Protein AF-A0A8T3ZIA8-F1 (afdb_monomer_lite)

Structure (mmCIF, N/CA/C/O backbone):
data_AF-A0A8T3ZIA8-F1
#
_entry.id   AF-A0A8T3ZIA8-F1
#
loop_
_atom_site.group_PDB
_atom_site.id
_atom_site.type_symbol
_atom_site.label_atom_id
_atom_site.label_alt_id
_atom_site.label_comp_id
_atom_site.label_asym_id
_atom_site.label_entity_id
_atom_site.label_seq_id
_atom_site.pdbx_PDB_ins_code
_atom_site.Cartn_x
_atom_site.Cartn_y
_atom_site.Cartn_z
_atom_site.occupancy
_atom_site.B_iso_or_equiv
_atom_site.auth_seq_id
_atom_site.auth_comp_id
_atom_site.auth_asym_id
_atom_site.auth_atom_id
_atom_site.pdbx_PDB_model_num
ATOM 1 N N . MET A 1 1 ? -25.903 3.553 12.406 1.00 41.69 1 MET A N 1
ATOM 2 C CA . MET A 1 1 ? -26.642 2.626 11.524 1.00 41.69 1 MET A CA 1
ATOM 3 C C . MET A 1 1 ? -28.104 3.025 11.544 1.00 41.69 1 MET A C 1
ATOM 5 O O . MET A 1 1 ? -28.710 2.942 12.606 1.00 41.69 1 MET A O 1
ATOM 9 N N . HIS A 1 2 ? -28.648 3.497 10.421 1.00 44.94 2 HIS A N 1
ATOM 10 C CA . HIS A 1 2 ? -30.097 3.624 10.275 1.00 44.94 2 HIS A CA 1
ATOM 11 C C . HIS A 1 2 ? -30.692 2.218 10.381 1.00 44.94 2 HIS A C 1
ATOM 13 O O . HIS A 1 2 ? -30.404 1.356 9.553 1.00 44.94 2 HIS A O 1
ATOM 19 N N . GLN A 1 3 ? -31.431 1.958 11.457 1.00 51.09 3 GLN A N 1
ATOM 20 C CA . GLN A 1 3 ? -32.230 0.746 11.567 1.00 51.09 3 GLN A CA 1
ATOM 21 C C . GLN A 1 3 ? -33.313 0.823 10.493 1.00 51.09 3 GLN A C 1
ATOM 23 O O . GLN A 1 3 ? -34.079 1.783 10.455 1.00 51.09 3 GLN A O 1
ATOM 28 N N . LEU A 1 4 ? -33.332 -0.166 9.599 1.00 58.22 4 LEU A N 1
ATOM 29 C CA . LEU A 1 4 ? -34.463 -0.387 8.706 1.00 58.22 4 LEU A CA 1
ATOM 30 C C . LEU A 1 4 ? -35.722 -0.564 9.563 1.00 58.22 4 LEU A C 1
ATOM 32 O O . LEU A 1 4 ? -35.688 -1.288 10.562 1.00 58.22 4 LEU A O 1
ATOM 36 N N . ASP A 1 5 ? -36.797 0.120 9.171 1.00 61.00 5 ASP A N 1
ATOM 37 C CA . ASP A 1 5 ? -38.086 0.078 9.855 1.00 61.00 5 ASP A CA 1
ATOM 38 C C . ASP A 1 5 ? -38.572 -1.371 10.020 1.00 61.00 5 ASP A C 1
ATOM 40 O O . ASP A 1 5 ? -38.423 -2.222 9.137 1.00 61.00 5 ASP A O 1
ATOM 44 N N . THR A 1 6 ? -39.155 -1.644 11.181 1.00 57.31 6 THR A N 1
ATOM 45 C CA . THR A 1 6 ? -39.570 -2.956 11.695 1.00 57.31 6 THR A CA 1
ATOM 46 C C . THR A 1 6 ? -40.438 -3.754 10.715 1.00 57.31 6 THR A C 1
ATOM 48 O O . THR A 1 6 ? -40.419 -4.983 10.744 1.00 57.31 6 THR A O 1
ATOM 51 N N . LYS A 1 7 ? -41.146 -3.076 9.801 1.00 58.09 7 LYS A N 1
ATOM 52 C CA . LYS A 1 7 ? -42.007 -3.681 8.771 1.00 58.09 7 LYS A CA 1
ATOM 53 C C . LYS A 1 7 ? -41.249 -4.310 7.590 1.00 58.09 7 LYS A C 1
ATOM 55 O O . LYS A 1 7 ? -41.807 -5.168 6.918 1.00 58.09 7 LYS A O 1
ATOM 60 N N . ASN A 1 8 ? -39.976 -3.964 7.375 1.00 51.19 8 ASN A N 1
ATOM 61 C CA . ASN A 1 8 ? -39.154 -4.477 6.265 1.00 51.19 8 ASN A CA 1
ATOM 62 C C . ASN A 1 8 ? -38.196 -5.616 6.660 1.00 51.19 8 ASN A C 1
ATOM 64 O O . ASN A 1 8 ? -37.451 -6.119 5.822 1.00 51.19 8 ASN A O 1
ATOM 68 N N . ARG A 1 9 ? -38.211 -6.066 7.922 1.00 50.78 9 ARG A N 1
ATOM 69 C CA . ARG A 1 9 ? -37.342 -7.161 8.394 1.00 50.78 9 ARG A CA 1
ATOM 70 C C . ARG A 1 9 ? -37.742 -8.551 7.891 1.00 50.78 9 ARG A C 1
ATOM 72 O O . ARG A 1 9 ? -36.911 -9.448 7.916 1.00 50.78 9 ARG A O 1
ATOM 79 N N . SER A 1 10 ? -38.988 -8.746 7.456 1.00 54.69 10 SER A N 1
ATOM 80 C CA . SER A 1 10 ? -39.513 -10.088 7.155 1.00 54.69 10 SER A CA 1
ATOM 81 C C . SER A 1 10 ? -39.178 -10.609 5.751 1.00 54.69 10 SER A C 1
ATOM 83 O O . SER A 1 10 ? -39.305 -1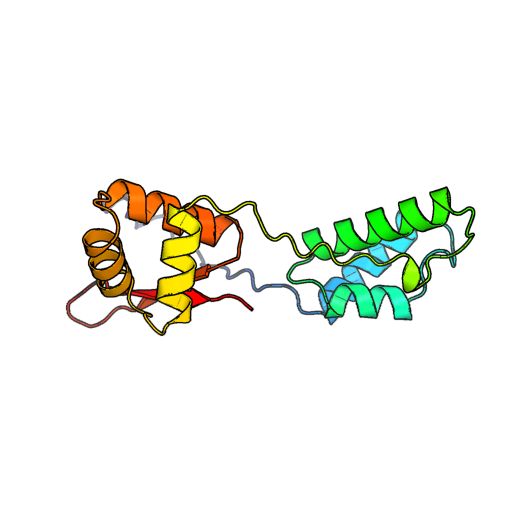1.808 5.525 1.00 54.69 10 SER A O 1
ATOM 85 N N . LEU A 1 11 ? -38.764 -9.747 4.815 1.00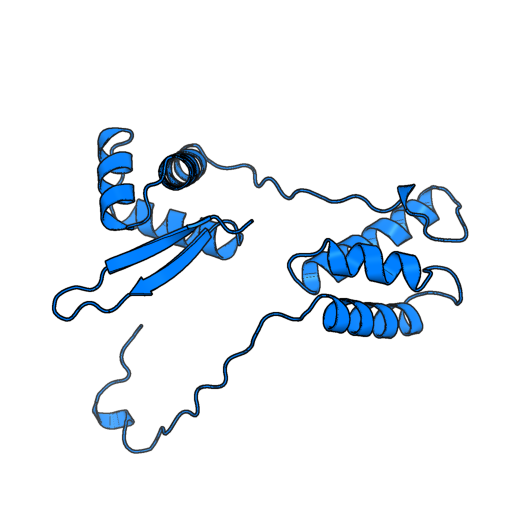 55.66 11 LEU A N 1
ATOM 86 C CA . LEU A 1 11 ? -38.409 -10.134 3.435 1.00 55.66 11 LEU A CA 1
ATOM 87 C C . LEU A 1 11 ? -36.929 -9.902 3.106 1.00 55.66 11 LEU A C 1
ATOM 89 O O . LEU A 1 11 ? -36.434 -10.395 2.098 1.00 55.66 11 LEU A O 1
ATOM 93 N N . PHE A 1 12 ? -36.212 -9.170 3.959 1.00 56.53 12 PHE A N 1
ATOM 94 C CA . PHE A 1 12 ? -34.791 -8.899 3.800 1.00 56.53 12 PHE A CA 1
ATOM 95 C C . PHE A 1 12 ? -34.022 -9.750 4.817 1.00 56.53 12 PHE A C 1
ATOM 97 O O . PHE A 1 12 ? -33.897 -9.373 5.981 1.00 56.53 12 PHE A O 1
ATOM 104 N N . GLN A 1 13 ? -33.508 -10.901 4.377 1.00 63.97 13 GLN A N 1
ATOM 105 C CA . GLN A 1 13 ? -32.456 -11.652 5.073 1.00 63.97 13 GLN A CA 1
ATOM 106 C C . GLN A 1 13 ? -31.112 -11.305 4.414 1.00 63.97 13 GLN A C 1
ATOM 108 O O . GLN A 1 13 ? -30.635 -12.064 3.572 1.00 63.97 13 GLN A O 1
ATOM 113 N N . PRO A 1 14 ? -30.517 -10.129 4.696 1.00 69.44 14 PRO A N 1
ATOM 114 C CA . PRO A 1 14 ? -29.238 -9.774 4.112 1.00 69.44 14 PRO A CA 1
ATOM 115 C C . PRO A 1 14 ? -28.161 -10.680 4.703 1.00 69.44 14 PRO A C 1
ATOM 117 O O . PRO A 1 14 ? -27.842 -10.594 5.891 1.00 69.44 14 PRO A O 1
ATOM 120 N N . GLU A 1 15 ? -27.584 -11.529 3.865 1.00 76.62 15 GLU A N 1
ATOM 121 C CA . GLU A 1 15 ? -26.348 -12.210 4.207 1.00 76.62 15 GLU A CA 1
ATOM 122 C C . GLU A 1 15 ? -25.232 -11.160 4.277 1.00 76.62 15 GLU A C 1
ATOM 124 O O . GLU A 1 15 ? -24.928 -10.463 3.304 1.00 76.62 15 GLU A O 1
ATOM 129 N N . GLN A 1 16 ? -24.663 -10.971 5.467 1.00 72.56 16 GLN A N 1
ATOM 130 C CA . GLN A 1 16 ? -23.577 -10.018 5.663 1.00 72.56 16 GLN A CA 1
ATOM 131 C C . GLN A 1 16 ? -22.268 -10.622 5.159 1.00 72.56 16 GLN A C 1
ATOM 133 O O . GLN A 1 16 ? -21.608 -11.381 5.865 1.00 72.56 16 GLN A O 1
ATOM 138 N N . ILE A 1 17 ? -21.865 -10.241 3.949 1.00 84.56 17 ILE A N 1
ATOM 139 C CA . ILE A 1 17 ? -20.568 -10.623 3.387 1.00 84.56 17 ILE A CA 1
ATOM 140 C C . ILE A 1 17 ? -19.513 -9.614 3.848 1.00 84.56 17 ILE A C 1
ATOM 142 O O . ILE A 1 17 ? -19.596 -8.420 3.552 1.00 84.56 17 ILE A O 1
ATOM 146 N N . GLN A 1 18 ? -18.504 -10.090 4.579 1.00 79.50 18 GLN A N 1
ATOM 147 C CA . GLN A 1 18 ? -17.364 -9.267 4.977 1.00 79.50 18 GLN A CA 1
ATOM 148 C C . GLN A 1 18 ? -16.300 -9.239 3.878 1.00 79.50 18 GLN A C 1
ATOM 150 O O . GLN A 1 18 ? -15.700 -10.263 3.552 1.00 79.50 18 GLN A O 1
ATOM 155 N N . PHE A 1 19 ? -16.002 -8.046 3.371 1.00 84.31 19 PHE A N 1
ATOM 156 C CA . PHE A 1 19 ? -14.863 -7.819 2.487 1.00 84.31 19 PHE A CA 1
ATOM 157 C C . PHE A 1 19 ? -13.622 -7.550 3.333 1.00 84.31 19 PHE A C 1
ATOM 159 O O . PHE A 1 19 ? -13.438 -6.454 3.862 1.00 84.31 19 PHE A O 1
ATOM 166 N N . LYS A 1 20 ? -12.787 -8.575 3.494 1.00 82.88 20 LYS A N 1
ATOM 167 C CA . LYS A 1 20 ? -11.486 -8.425 4.148 1.00 82.88 20 LYS A CA 1
ATOM 168 C C . LYS A 1 20 ? -10.541 -7.642 3.238 1.00 82.88 20 LYS A C 1
ATOM 170 O O . LYS A 1 20 ? -10.647 -7.721 2.015 1.00 82.88 20 LYS A O 1
ATOM 175 N N . ASN A 1 21 ? -9.602 -6.917 3.842 1.00 83.75 21 ASN A N 1
ATOM 176 C CA . ASN 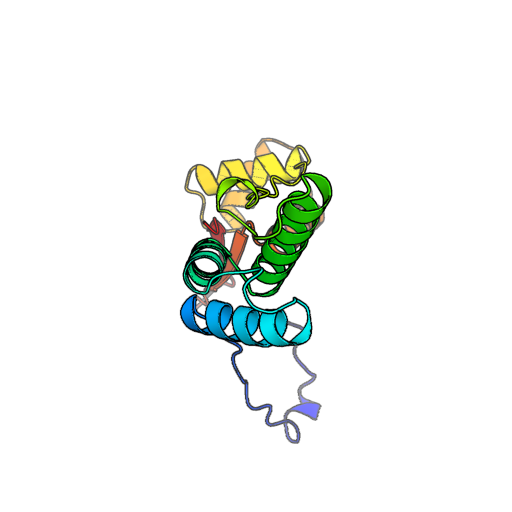A 1 21 ? -8.512 -6.306 3.088 1.00 83.75 21 ASN A CA 1
ATOM 177 C C . ASN A 1 21 ? -7.705 -7.395 2.376 1.00 83.75 21 ASN A C 1
ATOM 179 O O . ASN A 1 21 ? -7.568 -8.512 2.883 1.00 83.75 21 ASN A O 1
ATOM 183 N N . TYR A 1 22 ? -7.158 -7.045 1.217 1.00 90.44 22 TYR A N 1
ATOM 184 C CA . TYR A 1 22 ? -6.262 -7.929 0.491 1.00 90.44 22 TYR A CA 1
ATOM 185 C C . TYR A 1 22 ? -4.980 -8.165 1.292 1.00 90.44 22 TYR A C 1
ATOM 187 O O . TYR A 1 22 ? -4.426 -7.231 1.871 1.00 90.44 22 TYR A O 1
ATOM 195 N N . SER A 1 23 ? -4.495 -9.405 1.306 1.00 92.00 23 SER A N 1
ATOM 196 C CA . SER A 1 23 ? -3.148 -9.695 1.803 1.00 92.00 23 SER A CA 1
ATOM 197 C C . SER A 1 23 ? -2.091 -9.156 0.835 1.00 92.00 23 SER A C 1
ATOM 199 O O . SER A 1 23 ? -2.367 -8.971 -0.351 1.00 92.00 23 SER A O 1
ATOM 201 N N . ALA A 1 24 ? -0.856 -8.966 1.307 1.00 91.88 24 ALA A N 1
ATOM 202 C CA . ALA A 1 24 ? 0.255 -8.545 0.449 1.00 91.88 24 ALA A CA 1
ATOM 203 C C . ALA A 1 24 ? 0.443 -9.472 -0.771 1.00 91.88 24 ALA A C 1
ATOM 205 O O . ALA A 1 24 ? 0.692 -8.995 -1.877 1.00 91.88 24 ALA A O 1
ATOM 206 N N . ASP A 1 25 ? 0.238 -10.784 -0.615 1.00 95.12 25 ASP A N 1
ATOM 207 C CA . ASP A 1 25 ? 0.301 -11.735 -1.733 1.00 95.12 25 ASP A CA 1
ATOM 208 C C . ASP A 1 25 ? -0.816 -11.506 -2.756 1.00 95.12 25 ASP A C 1
ATOM 210 O O . ASP A 1 25 ? -0.565 -11.510 -3.961 1.00 95.12 25 ASP A O 1
ATOM 214 N N . GLN A 1 26 ? -2.044 -11.248 -2.295 1.00 96.12 26 GLN A N 1
ATOM 215 C CA . GLN A 1 26 ? -3.163 -10.932 -3.184 1.00 96.12 26 GLN A CA 1
ATOM 216 C C . GLN A 1 26 ? -2.942 -9.599 -3.905 1.00 96.12 26 GLN A C 1
ATOM 218 O O . GLN A 1 26 ? -3.185 -9.505 -5.108 1.00 96.12 26 GLN A O 1
ATOM 223 N N . ILE A 1 27 ? -2.429 -8.582 -3.202 1.00 96.12 27 ILE A N 1
ATOM 224 C CA . ILE A 1 27 ? -2.036 -7.305 -3.811 1.00 96.12 27 ILE A CA 1
ATOM 225 C C . ILE A 1 27 ? -0.974 -7.561 -4.889 1.00 96.12 27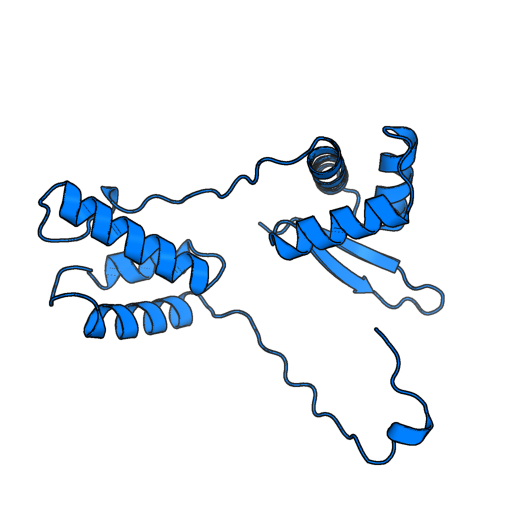 ILE A C 1
ATOM 227 O O . ILE A 1 27 ? -1.124 -7.089 -6.014 1.00 96.12 27 ILE A O 1
ATOM 231 N N . SER A 1 28 ? 0.055 -8.361 -4.593 1.00 97.06 28 SER A N 1
ATOM 232 C CA . SER A 1 28 ? 1.119 -8.709 -5.542 1.00 97.06 28 SER A CA 1
ATOM 233 C C . SER A 1 28 ? 0.576 -9.400 -6.797 1.00 97.06 28 SER A C 1
ATOM 235 O O . SER A 1 28 ? 0.968 -9.043 -7.908 1.00 97.06 28 SER A O 1
ATOM 237 N N . GLN A 1 29 ? -0.361 -10.340 -6.645 1.00 97.06 29 GLN A N 1
ATOM 238 C CA . GLN A 1 29 ? -1.012 -11.022 -7.768 1.00 97.06 29 GLN A CA 1
ATOM 239 C C . GLN A 1 29 ? -1.835 -10.060 -8.629 1.00 97.06 29 GLN A C 1
ATOM 241 O O . GLN A 1 29 ? -1.735 -10.090 -9.856 1.00 97.06 29 GLN A O 1
ATOM 246 N N . ILE A 1 30 ? -2.615 -9.176 -7.999 1.00 96.62 30 ILE A N 1
ATOM 247 C CA . ILE A 1 30 ? -3.404 -8.162 -8.708 1.00 96.62 30 ILE A CA 1
ATOM 248 C C . ILE A 1 30 ? -2.479 -7.223 -9.484 1.00 96.62 30 ILE A C 1
ATOM 250 O O . ILE A 1 30 ? -2.718 -6.965 -10.663 1.00 96.62 30 ILE A O 1
ATOM 254 N N . LEU A 1 31 ? -1.407 -6.739 -8.853 1.00 96.56 31 LEU A N 1
ATOM 255 C CA . LEU A 1 31 ? -0.426 -5.879 -9.508 1.00 96.56 31 LEU A CA 1
ATOM 256 C C . LEU A 1 31 ? 0.253 -6.577 -10.686 1.00 96.56 31 LEU A C 1
ATOM 258 O O . LEU A 1 31 ? 0.358 -5.971 -11.745 1.00 96.56 31 LEU A O 1
ATOM 262 N N . ALA A 1 32 ? 0.668 -7.837 -10.537 1.00 96.00 32 ALA A N 1
ATOM 263 C CA . ALA A 1 32 ? 1.284 -8.607 -11.617 1.00 96.00 32 ALA A CA 1
ATOM 264 C C . ALA A 1 32 ? 0.336 -8.781 -12.810 1.00 96.00 32 ALA A C 1
ATOM 266 O O . ALA A 1 32 ? 0.725 -8.522 -13.948 1.00 96.00 32 ALA A O 1
ATOM 267 N N . ALA A 1 33 ? -0.930 -9.122 -12.552 1.00 96.44 33 ALA A N 1
ATOM 268 C CA . ALA A 1 33 ? -1.941 -9.222 -13.600 1.00 96.44 33 ALA A CA 1
ATOM 269 C C . ALA A 1 33 ? -2.128 -7.883 -14.332 1.00 96.44 33 ALA A C 1
ATOM 271 O O . ALA A 1 33 ? -2.166 -7.847 -15.560 1.00 96.44 33 ALA A O 1
ATOM 272 N N . ARG A 1 34 ? -2.185 -6.758 -13.607 1.00 95.38 34 ARG A N 1
ATOM 273 C CA . ARG A 1 34 ? -2.319 -5.429 -14.229 1.00 95.38 34 ARG A CA 1
ATOM 274 C C . ARG A 1 34 ? -1.058 -4.983 -14.964 1.00 95.38 34 ARG A C 1
ATOM 276 O O . ARG A 1 34 ? -1.181 -4.417 -16.044 1.00 95.38 34 ARG A O 1
ATOM 283 N N . ALA A 1 35 ? 0.122 -5.271 -14.425 1.00 95.00 35 ALA A N 1
ATOM 284 C CA . ALA A 1 35 ? 1.399 -4.991 -15.070 1.00 95.00 35 ALA A CA 1
ATOM 285 C C . ALA A 1 35 ? 1.519 -5.736 -16.404 1.00 95.00 35 ALA A C 1
ATOM 287 O O . ALA A 1 35 ? 1.906 -5.123 -17.387 1.00 95.00 35 ALA A O 1
ATOM 288 N N . SER A 1 36 ? 1.100 -7.004 -16.469 1.00 94.38 36 SER A N 1
ATOM 289 C CA . SER A 1 36 ? 1.153 -7.794 -17.711 1.00 94.38 36 SER A CA 1
ATOM 290 C C . SER A 1 36 ? 0.280 -7.247 -18.848 1.00 94.38 36 SER A C 1
ATOM 292 O O . SER A 1 36 ? 0.558 -7.500 -20.012 1.00 94.38 36 SER A O 1
ATOM 294 N N . VAL A 1 37 ? -0.776 -6.494 -18.520 1.00 94.62 37 VAL A N 1
ATOM 295 C CA . VAL A 1 37 ? -1.678 -5.884 -19.513 1.00 94.62 37 VAL A CA 1
ATOM 296 C C . VAL A 1 37 ? -1.284 -4.436 -19.817 1.00 94.62 37 VAL A C 1
ATOM 298 O O . VAL A 1 37 ? -1.518 -3.952 -20.920 1.00 94.62 37 VAL A O 1
ATOM 301 N N . GLY A 1 38 ? -0.734 -3.724 -18.831 1.00 92.19 38 GLY A N 1
ATOM 302 C CA . GLY A 1 38 ? -0.469 -2.288 -18.915 1.00 92.19 38 GLY A CA 1
ATOM 303 C C . GLY A 1 38 ? 0.984 -1.899 -19.184 1.00 92.19 38 GLY A C 1
ATOM 304 O O . GLY A 1 38 ? 1.229 -0.735 -19.481 1.00 92.19 38 GLY A O 1
ATOM 305 N N . LEU A 1 39 ? 1.940 -2.821 -19.054 1.00 93.50 39 LEU A N 1
ATOM 306 C CA . LEU A 1 39 ? 3.372 -2.568 -19.222 1.00 93.50 39 LEU A CA 1
ATOM 307 C C . LEU A 1 39 ? 3.970 -3.539 -20.239 1.00 93.50 39 LEU A C 1
ATOM 309 O O . LEU A 1 39 ? 3.509 -4.669 -20.379 1.00 93.50 39 LEU A O 1
ATOM 313 N N . ALA A 1 40 ? 5.035 -3.106 -20.913 1.00 91.81 40 ALA A N 1
ATOM 314 C CA . ALA A 1 40 ? 5.825 -4.000 -21.748 1.00 91.81 40 ALA A CA 1
ATOM 315 C C . ALA A 1 40 ? 6.567 -5.049 -20.899 1.00 91.81 40 ALA A C 1
ATOM 317 O O . ALA A 1 40 ? 6.889 -4.825 -19.723 1.00 91.81 40 ALA A O 1
ATOM 318 N N . ASP A 1 41 ? 6.875 -6.188 -21.518 1.00 89.62 41 ASP A N 1
ATOM 319 C CA . ASP A 1 41 ? 7.553 -7.294 -20.851 1.00 89.62 41 ASP A CA 1
ATOM 320 C C . ASP A 1 41 ? 8.895 -6.865 -20.246 1.00 89.62 41 ASP A C 1
ATOM 322 O O . ASP A 1 41 ? 9.744 -6.239 -20.881 1.00 89.62 41 ASP A O 1
ATOM 326 N N . GLY A 1 42 ? 9.097 -7.225 -18.978 1.00 88.12 42 GLY A N 1
ATOM 327 C CA . GLY A 1 42 ? 10.339 -6.956 -18.259 1.00 88.12 42 GLY A CA 1
ATOM 328 C C . GLY A 1 42 ? 10.510 -5.525 -17.741 1.00 88.12 42 GLY A C 1
ATOM 329 O O . GLY A 1 42 ? 11.545 -5.258 -17.130 1.00 88.12 42 GLY A O 1
ATOM 330 N N . VAL A 1 43 ? 9.526 -4.632 -17.920 1.00 92.88 43 VAL A N 1
ATOM 331 C CA . VAL A 1 43 ? 9.549 -3.271 -17.348 1.00 92.88 43 VAL A CA 1
ATOM 332 C C . VAL A 1 43 ? 9.491 -3.314 -15.820 1.00 92.88 43 VAL A C 1
ATOM 334 O O . VAL A 1 43 ? 10.292 -2.661 -15.157 1.00 92.88 43 VAL A O 1
ATOM 337 N N . ALA A 1 44 ? 8.588 -4.108 -15.241 1.00 93.19 44 ALA A N 1
ATOM 338 C CA . ALA A 1 44 ? 8.479 -4.301 -13.796 1.00 93.19 44 ALA A CA 1
ATOM 339 C C . ALA A 1 44 ? 8.806 -5.754 -13.430 1.00 93.19 44 ALA A C 1
ATOM 341 O O . ALA A 1 44 ? 8.156 -6.688 -13.897 1.00 93.19 44 ALA A O 1
ATOM 342 N N . SER A 1 45 ? 9.816 -5.959 -12.582 1.00 94.62 45 SER A N 1
ATOM 343 C CA . SER A 1 45 ? 10.172 -7.301 -12.112 1.00 94.62 45 SER A CA 1
ATOM 344 C C . SER A 1 45 ? 9.197 -7.802 -11.041 1.00 94.62 45 SER A C 1
ATOM 346 O O . SER A 1 45 ? 8.667 -7.022 -10.247 1.00 94.62 45 SER A O 1
ATOM 348 N N . GLN A 1 46 ? 9.016 -9.123 -10.942 1.00 93.88 46 GLN A N 1
ATOM 349 C CA . GLN A 1 46 ? 8.171 -9.713 -9.896 1.00 93.88 46 GLN A CA 1
ATOM 350 C C . GLN A 1 46 ? 8.657 -9.356 -8.480 1.00 93.88 46 GLN A C 1
ATOM 352 O O . GLN A 1 46 ? 7.847 -9.196 -7.568 1.00 93.88 46 GLN A O 1
ATOM 357 N N . ALA A 1 47 ? 9.973 -9.212 -8.289 1.00 93.94 47 ALA A N 1
ATOM 358 C CA . ALA A 1 47 ? 10.551 -8.781 -7.020 1.00 93.94 47 ALA A CA 1
ATOM 359 C C . ALA A 1 47 ? 10.096 -7.361 -6.651 1.00 93.94 47 ALA A C 1
ATOM 361 O O . ALA A 1 47 ? 9.664 -7.127 -5.525 1.00 93.94 47 ALA A O 1
ATOM 362 N N . LEU A 1 48 ? 10.105 -6.440 -7.618 1.00 94.38 48 LEU A N 1
ATOM 363 C CA . LEU A 1 48 ? 9.637 -5.072 -7.418 1.00 94.38 48 LEU A CA 1
ATOM 364 C C . LEU A 1 48 ? 8.141 -5.020 -7.089 1.00 94.38 48 LEU A C 1
ATOM 366 O O . LEU A 1 48 ? 7.733 -4.317 -6.168 1.00 94.38 48 LEU A O 1
ATOM 370 N N . ILE A 1 49 ? 7.329 -5.820 -7.781 1.00 95.38 49 ILE A N 1
ATOM 371 C CA . ILE A 1 49 ? 5.888 -5.917 -7.515 1.00 95.38 49 ILE A CA 1
ATOM 372 C C . ILE A 1 49 ? 5.618 -6.410 -6.086 1.00 95.38 49 ILE A C 1
ATOM 374 O O . ILE A 1 49 ? 4.718 -5.901 -5.418 1.00 95.38 49 ILE A O 1
ATOM 378 N N . LYS A 1 50 ? 6.406 -7.371 -5.586 1.00 95.31 50 LYS A N 1
ATOM 379 C CA . LYS A 1 50 ? 6.315 -7.834 -4.192 1.00 95.31 50 LYS A CA 1
ATOM 380 C C . LYS A 1 50 ? 6.698 -6.747 -3.187 1.00 95.31 50 LYS A C 1
ATOM 382 O O . LYS A 1 50 ? 6.034 -6.635 -2.163 1.00 95.31 50 LYS A O 1
ATOM 387 N N . ILE A 1 51 ? 7.721 -5.941 -3.484 1.00 93.81 51 ILE A N 1
ATOM 388 C CA . ILE A 1 51 ? 8.119 -4.808 -2.632 1.00 93.81 51 ILE A CA 1
ATOM 389 C C . ILE A 1 51 ? 6.970 -3.802 -2.522 1.00 93.81 51 ILE A C 1
ATOM 391 O O . ILE A 1 51 ? 6.560 -3.474 -1.412 1.00 93.81 51 ILE A O 1
ATOM 395 N N . ILE A 1 52 ? 6.398 -3.380 -3.656 1.00 93.19 52 ILE A N 1
ATOM 396 C CA . ILE A 1 52 ? 5.262 -2.446 -3.667 1.00 93.19 52 ILE A CA 1
ATOM 397 C C . ILE A 1 52 ? 4.089 -3.029 -2.875 1.00 93.19 52 ILE A C 1
ATOM 399 O O . ILE A 1 52 ? 3.523 -2.348 -2.025 1.00 93.19 52 ILE A O 1
ATOM 403 N N . ALA A 1 53 ? 3.747 -4.296 -3.108 1.00 94.12 53 ALA A N 1
ATOM 404 C CA . ALA A 1 53 ? 2.633 -4.946 -2.430 1.00 94.12 53 ALA A CA 1
ATOM 405 C C . ALA A 1 53 ? 2.825 -5.055 -0.909 1.00 94.12 53 ALA A C 1
ATOM 407 O O . ALA A 1 53 ? 1.881 -4.817 -0.164 1.00 94.12 53 ALA A O 1
ATOM 408 N N . GLY A 1 54 ? 4.035 -5.384 -0.444 1.00 90.06 54 GLY A N 1
ATOM 409 C CA . GLY A 1 54 ? 4.341 -5.508 0.984 1.00 90.06 54 GLY A CA 1
ATOM 410 C C . GLY A 1 54 ? 4.388 -4.174 1.732 1.00 90.06 54 GLY A C 1
ATOM 411 O O . GLY A 1 54 ? 4.248 -4.157 2.949 1.00 90.06 54 GLY A O 1
ATOM 412 N N . GLN A 1 55 ? 4.575 -3.068 1.015 1.00 86.31 55 GLN A N 1
ATOM 413 C CA . GLN A 1 55 ? 4.638 -1.725 1.590 1.00 86.31 55 GLN A CA 1
ATOM 414 C C . GLN A 1 55 ? 3.338 -0.923 1.408 1.00 86.31 55 GLN A C 1
ATOM 416 O O . GLN A 1 55 ? 3.249 0.202 1.890 1.00 86.31 55 GLN A O 1
ATOM 421 N N . SER A 1 56 ? 2.337 -1.479 0.718 1.00 86.81 56 SER A N 1
ATOM 422 C CA . SER A 1 56 ? 1.063 -0.803 0.456 1.00 86.81 56 SER A CA 1
ATOM 423 C C . SER A 1 56 ? -0.014 -1.210 1.458 1.00 86.81 56 SER A C 1
ATOM 425 O O . SER A 1 56 ? -0.170 -2.390 1.768 1.00 86.81 56 SER A O 1
ATOM 427 N N . SER A 1 57 ? -0.813 -0.246 1.913 1.00 81.50 57 SER A N 1
ATOM 428 C CA . SER A 1 57 ? -1.929 -0.479 2.839 1.00 81.50 57 SER A CA 1
ATOM 429 C C . SER A 1 57 ? -3.173 -1.062 2.158 1.00 81.50 57 SER A C 1
ATOM 431 O O . SER A 1 57 ? -3.934 -1.811 2.776 1.00 81.50 57 SER A O 1
ATOM 433 N N . ASP A 1 58 ? -3.385 -0.736 0.880 1.00 85.56 58 ASP A N 1
ATOM 434 C CA . ASP A 1 58 ? -4.450 -1.278 0.044 1.00 85.56 58 ASP A CA 1
ATOM 435 C C . ASP A 1 58 ? -4.034 -1.375 -1.438 1.00 85.56 58 ASP A C 1
ATOM 437 O O . ASP A 1 58 ? -3.023 -0.821 -1.878 1.00 85.56 58 ASP A O 1
ATOM 441 N N . VAL A 1 59 ? -4.834 -2.096 -2.232 1.00 90.44 59 VAL A N 1
ATOM 442 C CA . VAL A 1 59 ? -4.581 -2.320 -3.670 1.00 90.44 59 VAL A CA 1
ATOM 443 C C . VAL A 1 59 ? -4.560 -1.016 -4.471 1.00 90.44 59 VAL A C 1
ATOM 445 O O . VAL A 1 59 ? -3.844 -0.923 -5.468 1.00 90.44 59 VAL A O 1
ATOM 448 N N . ARG A 1 60 ? -5.347 -0.009 -4.079 1.00 89.56 60 ARG A N 1
ATOM 449 C CA . ARG A 1 60 ? -5.413 1.268 -4.795 1.00 89.56 60 ARG A CA 1
ATOM 450 C C . ARG A 1 60 ? -4.109 2.036 -4.612 1.00 89.56 60 ARG A C 1
ATOM 452 O O . ARG A 1 60 ? -3.558 2.504 -5.604 1.00 89.56 60 ARG A O 1
ATOM 459 N N . GLN A 1 61 ? -3.602 2.111 -3.383 1.00 87.44 61 GLN A N 1
ATOM 460 C CA . GLN A 1 61 ? -2.291 2.686 -3.097 1.00 87.44 61 GLN A CA 1
ATOM 461 C C . GLN A 1 61 ? -1.192 1.934 -3.857 1.00 87.44 61 GLN A C 1
ATOM 463 O O . GLN A 1 61 ? -0.357 2.562 -4.504 1.00 87.44 61 GLN A O 1
ATOM 468 N N . ALA A 1 62 ? -1.240 0.602 -3.860 1.00 92.44 62 ALA A N 1
ATOM 469 C CA . ALA A 1 62 ? -0.258 -0.225 -4.552 1.00 92.44 62 ALA A CA 1
ATOM 470 C C . ALA A 1 62 ? -0.220 0.037 -6.071 1.00 92.44 62 ALA A C 1
ATOM 472 O O . ALA A 1 62 ? 0.853 0.151 -6.665 1.00 92.44 62 ALA A O 1
ATOM 473 N N . LEU A 1 63 ? -1.393 0.167 -6.704 1.00 93.44 63 LEU A N 1
ATOM 474 C CA . LEU A 1 63 ? -1.509 0.501 -8.126 1.00 93.44 63 LEU A CA 1
ATOM 475 C C . LEU A 1 63 ? -0.979 1.902 -8.429 1.00 93.44 63 LEU A C 1
ATOM 477 O O . LEU A 1 63 ? -0.299 2.087 -9.436 1.00 93.44 63 LEU A O 1
ATOM 481 N N . GLU A 1 64 ? -1.269 2.872 -7.563 1.00 92.12 64 GLU A N 1
ATOM 482 C CA . GLU A 1 64 ? -0.781 4.236 -7.747 1.00 92.12 64 GLU A CA 1
ATOM 483 C C . GLU A 1 64 ? 0.742 4.308 -7.600 1.00 92.12 64 GLU A C 1
ATOM 485 O O . GLU A 1 64 ? 1.403 4.906 -8.446 1.00 92.12 64 GLU A O 1
ATOM 490 N N . ILE A 1 65 ? 1.323 3.625 -6.607 1.00 92.38 65 ILE A N 1
ATOM 491 C CA . ILE A 1 65 ? 2.781 3.532 -6.450 1.00 92.38 65 ILE A CA 1
ATOM 492 C C . ILE A 1 65 ? 3.415 2.903 -7.693 1.00 92.38 65 ILE A C 1
ATOM 494 O O . ILE A 1 65 ? 4.403 3.431 -8.206 1.00 92.38 65 ILE A O 1
ATOM 498 N N . LEU A 1 66 ? 2.851 1.805 -8.211 1.00 94.31 66 LEU A N 1
ATOM 499 C CA . LEU A 1 66 ? 3.350 1.167 -9.432 1.00 94.31 66 LEU A CA 1
ATOM 500 C C . LEU A 1 66 ? 3.305 2.135 -10.621 1.00 94.31 66 LEU A C 1
ATOM 502 O O . LEU A 1 66 ? 4.305 2.290 -11.320 1.00 94.31 66 LEU A O 1
ATOM 506 N N . ARG A 1 67 ? 2.178 2.826 -10.818 1.00 93.56 67 ARG A N 1
ATOM 507 C CA . ARG A 1 67 ? 1.995 3.799 -11.901 1.00 93.56 67 ARG A CA 1
ATOM 508 C C . ARG A 1 67 ? 3.019 4.931 -11.828 1.00 93.56 67 ARG A C 1
ATOM 510 O O . ARG A 1 67 ? 3.656 5.242 -12.829 1.00 93.56 67 ARG A O 1
ATOM 517 N N . GLN A 1 68 ? 3.207 5.518 -10.648 1.00 93.00 68 GLN A N 1
ATOM 518 C CA . GLN A 1 68 ? 4.177 6.595 -10.429 1.00 93.00 68 GLN A CA 1
ATOM 519 C C . GLN A 1 68 ? 5.616 6.121 -10.647 1.00 93.00 68 GLN A C 1
ATOM 521 O O . GLN A 1 68 ? 6.411 6.825 -11.262 1.00 93.00 68 GLN A O 1
ATOM 526 N N . SER A 1 69 ? 5.938 4.904 -10.204 1.00 94.19 69 SER A N 1
ATOM 527 C CA . SER A 1 69 ? 7.270 4.317 -10.388 1.00 94.19 69 SER A CA 1
ATOM 528 C C . SER A 1 69 ? 7.599 4.107 -11.868 1.00 94.19 69 SER A C 1
ATOM 530 O O . SER A 1 69 ? 8.730 4.346 -12.286 1.00 94.19 69 SER A O 1
ATOM 532 N N . VAL A 1 70 ? 6.612 3.688 -12.667 1.00 94.69 70 VAL A N 1
ATOM 533 C CA . VAL A 1 70 ? 6.751 3.544 -14.125 1.00 94.69 70 VAL A CA 1
ATOM 534 C C . VAL A 1 70 ? 6.949 4.902 -14.788 1.00 94.69 70 VAL A C 1
ATOM 536 O O . VAL A 1 70 ? 7.902 5.061 -15.541 1.00 94.69 70 VAL A O 1
ATOM 539 N N . LEU A 1 71 ? 6.113 5.892 -14.463 1.00 93.81 71 LEU A N 1
ATOM 540 C CA . LEU A 1 71 ? 6.241 7.239 -15.029 1.00 93.81 71 LEU A CA 1
ATOM 541 C C . LEU A 1 71 ? 7.594 7.873 -14.711 1.00 93.81 71 LEU A C 1
ATOM 543 O O . LEU A 1 71 ? 8.192 8.519 -15.564 1.00 93.81 71 LEU A O 1
ATOM 547 N N . LYS A 1 72 ? 8.099 7.668 -13.493 1.00 94.25 72 LYS A N 1
ATOM 548 C CA . LYS A 1 72 ? 9.416 8.164 -13.102 1.00 94.25 72 LYS A CA 1
ATOM 549 C C . LYS A 1 72 ? 10.539 7.462 -13.869 1.00 94.25 72 LYS A C 1
ATOM 551 O O . LYS A 1 72 ? 11.449 8.130 -14.345 1.00 94.25 72 LYS A O 1
ATOM 556 N N . ALA A 1 73 ? 10.455 6.140 -14.036 1.00 94.88 73 ALA A N 1
ATOM 557 C CA . ALA A 1 73 ? 11.406 5.394 -14.860 1.00 94.88 73 ALA A CA 1
ATOM 558 C C . ALA A 1 73 ? 11.419 5.914 -16.308 1.00 94.88 73 ALA A C 1
ATOM 560 O O . ALA A 1 73 ? 12.485 6.127 -16.876 1.00 94.88 73 ALA A O 1
ATOM 561 N N . GLU A 1 74 ? 10.239 6.175 -16.872 1.00 93.75 74 GLU A N 1
ATOM 562 C CA . GLU A 1 74 ? 10.072 6.710 -18.223 1.00 93.75 74 GLU A CA 1
ATOM 563 C C . GLU A 1 74 ? 10.652 8.126 -18.361 1.00 93.75 74 GLU A C 1
ATOM 565 O O . GLU A 1 74 ? 11.396 8.394 -19.302 1.00 93.75 74 GLU A O 1
ATOM 570 N N . GLN A 1 75 ? 10.396 9.009 -17.390 1.00 94.75 75 GLN A N 1
ATOM 571 C CA . GLN A 1 75 ? 10.981 10.355 -17.336 1.00 94.75 75 GLN A CA 1
ATOM 572 C C . GLN A 1 75 ? 12.513 10.334 -17.263 1.00 94.75 75 GLN A C 1
ATOM 574 O O . GLN A 1 75 ? 13.170 11.190 -17.851 1.00 94.75 75 GLN A O 1
ATOM 579 N N . GLU A 1 76 ? 13.085 9.356 -16.560 1.00 94.88 76 GLU A N 1
ATOM 580 C CA . GLU A 1 76 ? 14.534 9.151 -16.458 1.00 94.88 76 GLU A CA 1
ATOM 581 C C . GLU A 1 76 ? 15.124 8.407 -17.677 1.00 94.88 76 GLU A C 1
ATOM 583 O O . GLU A 1 76 ? 16.332 8.178 -17.734 1.00 94.88 76 GLU A O 1
ATOM 588 N N . GLY A 1 77 ? 14.300 8.012 -18.657 1.00 93.06 77 GLY A N 1
ATOM 589 C CA . GLY A 1 77 ? 14.727 7.222 -19.817 1.00 93.06 77 GLY A CA 1
ATOM 590 C C . GLY A 1 77 ? 15.162 5.796 -19.461 1.00 93.06 77 GLY A C 1
ATOM 591 O O . GLY A 1 77 ? 15.870 5.144 -20.230 1.00 93.06 77 GLY A O 1
ATOM 592 N N . SER A 1 78 ? 14.771 5.303 -18.286 1.00 93.50 78 SER A N 1
ATOM 593 C CA . SER A 1 78 ? 15.113 3.968 -17.819 1.00 93.50 78 SER A CA 1
ATOM 594 C C . SER A 1 78 ? 14.167 2.926 -18.428 1.00 93.50 78 SER A C 1
ATOM 596 O O . SER A 1 78 ? 12.951 3.024 -18.256 1.00 93.50 78 SER A O 1
ATOM 598 N N . PRO A 1 79 ? 14.685 1.876 -19.095 1.00 90.81 79 PRO A N 1
ATOM 599 C CA . PRO A 1 79 ? 13.849 0.851 -19.724 1.00 90.81 79 PRO A CA 1
ATOM 600 C C . PRO A 1 79 ? 13.162 -0.078 -18.711 1.00 90.81 79 PRO A C 1
ATOM 602 O O . PRO A 1 79 ? 12.328 -0.899 -19.092 1.00 90.81 79 PRO A O 1
ATOM 605 N N . ARG A 1 80 ? 13.539 -0.008 -17.426 1.00 94.19 80 ARG A N 1
ATOM 606 C CA . ARG A 1 80 ? 12.993 -0.842 -16.353 1.00 94.19 80 ARG A CA 1
ATOM 607 C C . ARG A 1 80 ? 12.751 -0.023 -15.099 1.00 94.19 80 ARG A C 1
ATOM 609 O O . ARG A 1 80 ? 13.497 0.893 -14.769 1.00 94.19 80 ARG A O 1
ATOM 616 N N . VAL A 1 81 ? 11.729 -0.408 -14.347 1.00 94.25 81 VAL A N 1
ATOM 617 C CA . VAL A 1 81 ? 11.491 0.140 -13.019 1.00 94.25 81 VAL A CA 1
ATOM 618 C C . VAL A 1 81 ? 12.491 -0.484 -12.050 1.00 94.25 81 VAL A C 1
ATOM 620 O O . VAL A 1 81 ? 12.566 -1.703 -11.897 1.00 94.25 81 VAL A O 1
ATOM 623 N N . GLU A 1 82 ? 13.248 0.371 -11.377 1.00 93.44 82 GLU A N 1
ATOM 624 C CA . GLU A 1 82 ? 14.155 0.011 -10.301 1.00 93.44 82 GLU A CA 1
ATOM 625 C C . GLU A 1 82 ? 13.607 0.516 -8.966 1.00 93.44 82 GLU A C 1
ATOM 627 O O . GLU A 1 82 ? 12.749 1.398 -8.911 1.00 93.44 82 GLU A O 1
ATOM 632 N N . GLN A 1 83 ? 14.142 -0.006 -7.863 1.00 90.44 83 GLN A N 1
ATOM 633 C CA . GLN A 1 83 ? 13.698 0.369 -6.521 1.00 90.44 83 GLN A CA 1
ATOM 634 C C . GLN A 1 83 ? 13.824 1.880 -6.249 1.00 90.44 83 GLN A C 1
ATOM 636 O O . GLN A 1 83 ? 12.997 2.435 -5.536 1.00 90.44 83 GLN A O 1
ATOM 641 N N . ARG A 1 84 ? 14.790 2.573 -6.873 1.00 90.44 84 ARG A N 1
ATOM 642 C CA . ARG A 1 84 ? 14.946 4.040 -6.773 1.00 90.44 84 ARG A CA 1
ATOM 643 C C . ARG A 1 84 ? 13.773 4.843 -7.360 1.00 90.44 84 ARG A C 1
ATOM 645 O O . ARG A 1 84 ? 13.584 6.011 -7.009 1.00 90.44 84 ARG A O 1
ATOM 652 N N . HIS A 1 85 ? 12.990 4.240 -8.257 1.00 92.75 85 HIS A N 1
ATOM 653 C CA . HIS A 1 85 ? 11.811 4.882 -8.835 1.00 92.75 85 HIS A CA 1
ATOM 654 C C . HIS A 1 85 ? 10.582 4.734 -7.926 1.00 92.75 85 HIS A C 1
ATOM 656 O O . HIS A 1 85 ? 9.634 5.504 -8.061 1.00 92.75 85 HIS A O 1
ATOM 662 N N . ILE A 1 86 ? 10.610 3.796 -6.971 1.00 90.62 86 ILE A N 1
ATOM 663 C CA . ILE A 1 86 ? 9.541 3.614 -5.991 1.00 90.62 86 ILE A CA 1
ATOM 664 C C . ILE A 1 86 ? 9.606 4.765 -4.995 1.00 90.62 86 ILE A C 1
ATOM 666 O O . ILE A 1 86 ? 10.531 4.864 -4.189 1.00 90.62 86 ILE A O 1
ATOM 670 N N . HIS A 1 87 ? 8.604 5.636 -5.041 1.00 80.56 87 HIS A N 1
ATOM 671 C CA . HIS A 1 87 ? 8.427 6.669 -4.037 1.00 80.56 87 HIS A CA 1
ATOM 672 C C . HIS A 1 87 ? 7.194 6.346 -3.204 1.00 80.56 87 HIS A C 1
ATOM 674 O O . HIS A 1 87 ? 6.064 6.373 -3.691 1.00 80.56 87 HIS A O 1
ATOM 680 N N . MET A 1 88 ? 7.428 6.029 -1.934 1.00 68.38 88 MET A N 1
ATOM 681 C CA . MET A 1 88 ? 6.369 5.962 -0.941 1.00 68.38 88 MET A CA 1
ATOM 682 C C . MET A 1 88 ? 5.928 7.396 -0.680 1.00 68.38 88 MET A C 1
ATOM 684 O O . MET A 1 88 ? 6.594 8.131 0.045 1.00 68.38 88 MET A O 1
ATOM 688 N N . GLN A 1 89 ? 4.818 7.813 -1.284 1.00 58.09 89 GLN A N 1
ATOM 689 C CA . GLN A 1 89 ? 4.101 8.948 -0.733 1.00 58.09 89 GLN A CA 1
ATOM 690 C C . GLN A 1 89 ? 3.550 8.479 0.609 1.00 58.09 89 GLN A C 1
ATOM 692 O O . GLN A 1 89 ? 2.505 7.830 0.675 1.00 58.09 89 GLN A O 1
ATOM 697 N N . THR A 1 90 ? 4.255 8.801 1.692 1.00 53.47 90 THR A N 1
ATOM 698 C CA . THR A 1 90 ? 3.586 8.995 2.969 1.00 53.47 90 THR A CA 1
ATOM 699 C C . THR A 1 90 ? 2.614 10.123 2.686 1.00 53.47 90 THR A C 1
ATOM 701 O O . THR A 1 90 ? 3.004 11.288 2.625 1.00 53.47 90 THR A O 1
ATOM 704 N N . LEU A 1 91 ? 1.365 9.775 2.381 1.00 48.72 91 LEU A N 1
ATOM 705 C CA . LEU A 1 91 ? 0.288 10.740 2.362 1.00 48.72 91 LEU A CA 1
ATOM 706 C C . LEU A 1 91 ? 0.177 11.178 3.822 1.00 48.72 91 LEU A C 1
ATOM 708 O O . LEU A 1 91 ? -0.526 10.561 4.612 1.00 48.72 91 LEU A O 1
ATOM 712 N N . VAL A 1 92 ? 0.995 12.147 4.219 1.00 54.56 92 VAL A N 1
ATOM 713 C CA . VAL A 1 92 ? 0.750 12.945 5.404 1.00 54.56 92 VAL A CA 1
ATOM 714 C C . VAL A 1 92 ? -0.275 13.934 4.885 1.00 54.56 92 VAL A C 1
ATOM 716 O O . VAL A 1 92 ? 0.117 14.867 4.183 1.00 54.56 92 VAL A O 1
ATOM 719 N N . PRO A 1 93 ? -1.588 13.690 5.059 1.00 59.56 93 PRO A N 1
ATOM 720 C CA . PRO A 1 93 ? -2.544 14.718 4.701 1.00 59.56 93 PRO A CA 1
ATOM 721 C C . PRO A 1 93 ? -2.134 15.997 5.428 1.00 59.56 93 PRO A C 1
ATOM 723 O O . PRO A 1 93 ? -1.641 15.942 6.556 1.00 59.56 93 PRO A O 1
ATOM 726 N N . GLU A 1 94 ? -2.302 17.143 4.777 1.00 66.06 94 GLU A N 1
ATOM 727 C CA . GLU A 1 94 ? -2.267 18.412 5.490 1.00 66.06 94 GLU A CA 1
ATOM 728 C C . GLU A 1 94 ? -3.412 18.370 6.501 1.00 66.06 94 GLU A C 1
ATOM 730 O O . GLU A 1 94 ? -4.588 18.470 6.148 1.00 66.06 94 GLU A O 1
ATOM 735 N N . LEU A 1 95 ? -3.051 18.076 7.747 1.00 77.00 95 LEU A N 1
ATOM 736 C CA . LEU A 1 95 ? -3.990 17.958 8.844 1.00 77.00 95 LEU A CA 1
ATOM 737 C C . LEU A 1 95 ? -4.305 19.364 9.330 1.00 77.00 95 LEU A C 1
ATOM 739 O O . LEU A 1 95 ? -3.405 20.110 9.716 1.00 77.00 95 LEU A O 1
ATOM 743 N N . ASP A 1 96 ? -5.587 19.694 9.358 1.00 81.75 96 ASP A N 1
ATOM 744 C CA . ASP A 1 96 ? -6.056 20.901 10.026 1.00 81.75 96 ASP A CA 1
ATOM 745 C C . ASP A 1 96 ? -5.784 20.799 11.543 1.00 81.75 96 ASP A C 1
ATOM 747 O O . ASP A 1 96 ? -5.628 19.700 12.092 1.00 81.75 96 ASP A O 1
ATOM 751 N N . GLU A 1 97 ? -5.761 21.925 12.260 1.00 81.44 97 GLU A N 1
ATOM 752 C CA . GLU A 1 97 ? -5.421 21.970 13.695 1.00 81.44 97 GLU A CA 1
ATOM 753 C C . GLU A 1 97 ? -6.245 20.965 14.516 1.00 81.44 97 GLU A C 1
ATOM 755 O O . GLU A 1 97 ? -5.733 20.262 15.389 1.00 81.44 97 GLU A O 1
ATOM 760 N N . ARG A 1 98 ? -7.531 20.837 14.171 1.00 83.38 98 ARG A N 1
ATOM 761 C CA . ARG A 1 98 ? -8.486 19.924 14.815 1.00 83.38 98 ARG A CA 1
ATOM 762 C C . ARG A 1 98 ? -8.190 18.454 14.527 1.00 83.38 98 ARG A C 1
ATOM 764 O O . ARG A 1 98 ? -8.405 17.603 15.385 1.00 83.38 98 ARG A O 1
ATOM 771 N N . GLU A 1 99 ? -7.738 18.146 13.318 1.00 85.00 99 GLU A N 1
ATOM 772 C CA . GLU A 1 99 ? -7.386 16.786 12.905 1.00 85.00 99 GLU A CA 1
ATOM 773 C C . GLU A 1 99 ? -6.106 16.333 13.603 1.00 85.00 99 GLU A C 1
ATOM 775 O O . GLU A 1 99 ? -6.052 15.230 14.150 1.00 85.00 99 GLU A O 1
ATOM 780 N N . SER A 1 100 ? -5.117 17.228 13.662 1.00 83.56 100 SER A N 1
ATOM 781 C CA . SER A 1 100 ? -3.877 17.022 14.407 1.00 83.56 100 SER A CA 1
ATOM 782 C C . SER A 1 100 ? -4.149 16.807 15.898 1.00 83.56 100 SER A C 1
ATOM 784 O O . SER A 1 100 ? -3.612 15.871 16.488 1.00 83.56 100 SER A O 1
ATOM 786 N N . LEU A 1 101 ? -5.045 17.596 16.502 1.00 85.12 101 LEU A N 1
ATOM 787 C CA . LEU A 1 101 ? -5.415 17.456 17.912 1.00 85.12 101 LEU A CA 1
ATOM 788 C C . LEU A 1 101 ? -6.048 16.087 18.225 1.00 85.12 101 LEU A C 1
ATOM 790 O O . LEU A 1 101 ? -5.676 15.436 19.204 1.00 85.12 101 LEU A O 1
ATOM 794 N N . ILE A 1 102 ? -6.978 15.617 17.386 1.00 85.31 102 ILE A N 1
ATOM 795 C CA . ILE A 1 102 ? -7.603 14.294 17.559 1.00 85.31 102 ILE A CA 1
ATOM 796 C C . ILE A 1 102 ? -6.560 13.180 17.396 1.00 85.31 102 ILE A C 1
ATOM 798 O O . ILE A 1 102 ? -6.535 12.229 18.170 1.00 85.31 102 ILE A O 1
ATOM 802 N N . LEU A 1 103 ? -5.651 13.290 16.427 1.00 83.38 103 LEU A N 1
ATOM 803 C CA . LEU A 1 103 ? -4.597 12.289 16.253 1.00 83.38 103 LEU A CA 1
ATOM 804 C C . LEU A 1 103 ? -3.604 12.272 17.419 1.00 83.38 103 LEU A C 1
ATOM 806 O O . LEU A 1 103 ? -3.198 11.195 17.851 1.00 83.38 103 LEU A O 1
ATOM 810 N N . GLN A 1 104 ? -3.235 13.437 17.956 1.00 83.00 104 GLN A N 1
ATOM 811 C CA . GLN A 1 104 ? -2.350 13.543 19.117 1.00 83.00 104 GLN A CA 1
ATOM 812 C C . GLN A 1 104 ? -2.978 12.936 20.373 1.00 83.00 104 GLN A C 1
ATOM 814 O O . GLN A 1 104 ? -2.314 12.186 21.083 1.00 83.00 104 GLN A O 1
ATOM 819 N N . THR A 1 105 ? -4.260 13.197 20.630 1.00 84.69 105 THR A N 1
ATOM 820 C CA . THR A 1 105 ? -4.969 12.614 21.784 1.00 84.69 105 THR A CA 1
ATOM 821 C C . THR A 1 105 ? -5.062 11.091 21.687 1.00 84.69 105 THR A C 1
ATOM 823 O O . THR A 1 105 ? -4.777 10.405 22.669 1.00 84.69 105 THR A O 1
ATOM 826 N N . VAL A 1 106 ? -5.341 10.542 20.499 1.00 85.00 106 VAL A N 1
ATOM 827 C CA . VAL A 1 106 ? -5.302 9.085 20.277 1.00 85.00 106 VAL A CA 1
ATOM 828 C C . VAL A 1 106 ? -3.883 8.534 20.455 1.00 85.00 106 VAL A C 1
ATOM 830 O O . VAL A 1 106 ? -3.693 7.492 21.082 1.00 85.00 106 VAL A O 1
ATOM 833 N N . ARG A 1 107 ? -2.858 9.246 19.966 1.00 81.62 107 ARG A N 1
ATOM 834 C CA . ARG A 1 107 ? -1.445 8.855 20.118 1.00 81.62 107 ARG A CA 1
ATOM 835 C C . ARG A 1 107 ? -0.985 8.843 21.574 1.00 81.62 107 ARG A C 1
ATOM 837 O O . ARG A 1 107 ? -0.178 7.998 21.943 1.00 81.62 107 ARG A O 1
ATOM 844 N N . ASN A 1 108 ? -1.533 9.736 22.392 1.00 82.81 108 ASN A N 1
ATOM 845 C CA . ASN A 1 108 ? -1.259 9.824 23.825 1.00 82.81 108 ASN A CA 1
ATOM 846 C C . ASN A 1 108 ? -1.969 8.729 24.646 1.00 82.81 108 ASN A C 1
ATOM 848 O O . ASN A 1 108 ? -1.842 8.710 25.868 1.00 82.81 108 ASN A O 1
ATOM 852 N N . GLY A 1 109 ? -2.685 7.804 23.994 1.00 75.56 109 GLY A N 1
ATOM 853 C CA . GLY A 1 109 ? -3.254 6.608 24.618 1.00 75.56 109 GLY A CA 1
ATOM 854 C C . GLY A 1 109 ? -4.763 6.660 24.860 1.00 75.56 109 GLY A C 1
ATOM 855 O O . GLY A 1 109 ? -5.322 5.698 25.389 1.00 75.56 109 GLY A O 1
ATOM 856 N N . SER A 1 110 ? -5.447 7.735 24.460 1.00 77.38 110 SER A N 1
ATOM 857 C CA . SER A 1 110 ? -6.907 7.806 24.551 1.00 77.38 110 SER A CA 1
ATOM 858 C C . SER A 1 110 ? -7.545 6.924 23.477 1.00 77.38 110 SER A C 1
ATOM 860 O O . SER A 1 110 ? -7.392 7.166 22.284 1.00 77.38 110 SER A O 1
ATOM 862 N N . THR A 1 111 ? -8.270 5.889 23.901 1.00 74.75 111 THR A N 1
ATOM 863 C CA . THR A 1 111 ? -8.878 4.896 22.997 1.00 74.75 111 THR A CA 1
ATOM 864 C C . THR A 1 111 ? -10.396 4.995 22.916 1.00 74.75 111 THR A C 1
ATOM 866 O O . THR A 1 111 ? -10.983 4.482 21.971 1.00 74.75 111 THR A O 1
ATOM 869 N N . GLU A 1 112 ? -11.071 5.654 23.859 1.00 83.12 112 GLU A N 1
ATOM 870 C CA . GLU A 1 112 ? -12.529 5.800 23.836 1.00 83.12 112 GLU A CA 1
ATOM 871 C C . GLU A 1 112 ? -12.934 7.131 23.193 1.00 83.12 112 GLU A C 1
ATOM 873 O O . GLU A 1 112 ? -12.460 8.195 23.578 1.00 83.12 112 GLU A O 1
ATOM 878 N N . ALA A 1 113 ? -13.866 7.107 22.235 1.00 81.81 113 ALA A N 1
ATOM 879 C CA . ALA A 1 113 ? -14.309 8.318 21.535 1.00 81.81 113 ALA A CA 1
ATOM 880 C C . ALA A 1 113 ? -14.872 9.397 22.480 1.00 81.81 113 ALA A C 1
ATOM 882 O O . ALA A 1 113 ? -14.789 10.581 22.164 1.00 81.81 113 ALA A O 1
ATOM 883 N N . GLY A 1 114 ? -15.433 8.993 23.627 1.00 80.06 114 GLY A N 1
ATOM 884 C CA . GLY A 1 114 ? -15.899 9.910 24.669 1.00 80.06 114 GLY A CA 1
ATOM 885 C C . GLY A 1 114 ? -14.748 10.637 25.364 1.00 80.06 114 GLY A C 1
ATOM 886 O O . GLY A 1 114 ? -14.750 11.860 25.413 1.00 80.06 114 GLY A O 1
ATOM 887 N N . THR A 1 115 ? -13.716 9.909 25.802 1.00 82.25 115 THR A N 1
ATOM 888 C CA . THR A 1 115 ? -12.557 10.517 26.477 1.00 82.25 115 THR A CA 1
ATOM 889 C C . THR A 1 115 ? -11.736 11.391 25.532 1.00 82.25 115 THR A C 1
ATOM 891 O O . THR A 1 115 ? -11.267 12.456 25.930 1.00 82.25 115 THR A O 1
ATOM 894 N N . ILE A 1 116 ? -11.623 10.988 24.262 1.00 83.31 116 ILE A N 1
ATOM 895 C CA . ILE A 1 116 ? -11.013 11.805 23.206 1.00 83.31 116 ILE A CA 1
ATOM 896 C C . ILE A 1 116 ? -11.807 13.109 23.028 1.00 83.31 116 ILE A C 1
ATOM 898 O O . ILE A 1 116 ? -11.213 14.183 22.967 1.00 83.31 116 ILE A O 1
ATOM 902 N N . TYR A 1 117 ? -13.142 13.038 22.982 1.00 84.50 117 TYR A N 1
ATOM 903 C CA . TYR A 1 117 ? -13.987 14.228 22.872 1.00 84.50 117 TYR A CA 1
ATOM 904 C C . TYR A 1 117 ? -13.815 15.174 24.066 1.00 84.50 117 TYR A C 1
ATOM 906 O O . TYR A 1 117 ? -13.626 16.370 23.855 1.00 84.50 117 TYR A O 1
ATOM 914 N N . ASP A 1 118 ? -13.832 14.658 25.296 1.00 82.50 118 ASP A N 1
ATOM 915 C CA . ASP A 1 118 ? -13.709 15.473 26.512 1.00 82.50 118 ASP A CA 1
ATOM 916 C C . ASP A 1 118 ? -12.367 16.225 26.561 1.00 82.50 118 ASP A C 1
ATOM 918 O O . ASP A 1 118 ? -12.311 17.423 26.866 1.00 82.50 118 ASP A O 1
ATOM 922 N N . GLN A 1 119 ? -11.282 15.543 26.182 1.00 81.44 119 GLN A N 1
ATOM 923 C CA . GLN A 1 119 ? -9.950 16.139 26.061 1.00 81.44 119 GLN A CA 1
ATOM 924 C C . GLN A 1 119 ? -9.913 17.218 24.976 1.00 81.44 119 GLN A C 1
ATOM 926 O O . GLN A 1 119 ? -9.461 18.336 25.228 1.00 81.44 119 GLN A O 1
ATOM 931 N N . CYS A 1 120 ? -10.444 16.924 23.788 1.00 79.06 120 CYS A N 1
ATOM 932 C CA . CYS A 1 120 ? -10.492 17.895 22.702 1.00 79.06 120 CYS A CA 1
ATOM 933 C C . CYS A 1 120 ? -11.361 19.111 23.048 1.00 79.06 120 CYS A C 1
ATOM 935 O O . CYS A 1 120 ? -10.971 20.226 22.718 1.00 79.06 120 CYS A O 1
ATOM 937 N N . CYS A 1 121 ? -12.487 18.921 23.740 1.00 77.94 121 CYS A N 1
ATOM 938 C CA . CYS A 1 121 ? -13.400 19.990 24.142 1.00 77.94 121 CYS A CA 1
ATOM 939 C C . CYS A 1 121 ? -12.773 20.943 25.172 1.00 77.94 121 CYS A C 1
ATOM 941 O O . CYS A 1 121 ? -13.101 22.131 25.189 1.00 77.94 121 CYS A O 1
ATOM 943 N N . THR A 1 122 ? -11.861 20.437 26.008 1.00 73.38 122 THR A N 1
ATOM 944 C CA . THR A 1 122 ? -11.122 21.246 26.988 1.00 73.38 122 THR A CA 1
ATOM 945 C C . THR A 1 122 ? -10.052 22.106 26.306 1.00 73.38 122 THR A C 1
ATOM 947 O O . THR A 1 122 ? -9.850 23.254 26.690 1.00 73.38 122 THR A O 1
ATOM 950 N N . THR A 1 123 ? -9.383 21.580 25.275 1.00 71.31 123 THR A N 1
ATOM 951 C CA . THR A 1 123 ? -8.313 22.291 24.551 1.00 71.31 123 THR A CA 1
ATOM 952 C C . THR A 1 123 ? -8.842 23.260 23.491 1.00 71.31 123 THR A C 1
ATOM 954 O O . THR A 1 123 ? -8.297 24.345 23.311 1.00 71.31 123 THR A O 1
ATOM 957 N N . GLN A 1 124 ? -9.902 22.885 22.781 1.00 68.62 124 GLN A N 1
ATOM 958 C CA . GLN A 1 124 ? -10.496 23.662 21.698 1.00 68.62 124 GLN A CA 1
ATOM 959 C C . GLN A 1 124 ? -12.013 23.508 21.843 1.00 68.62 124 GLN A C 1
ATOM 961 O O . GLN A 1 124 ? -12.512 22.395 21.720 1.00 68.62 124 GLN A O 1
ATOM 966 N N . GLN A 1 125 ? -12.758 24.584 22.132 1.00 67.50 125 GLN A N 1
ATOM 967 C CA . GLN A 1 125 ? -14.223 24.550 22.310 1.00 67.50 125 GLN A CA 1
ATOM 968 C C . GLN A 1 125 ? -14.939 24.061 21.033 1.00 67.50 125 GLN A C 1
ATOM 970 O O . GLN A 1 125 ? -15.442 24.846 20.229 1.00 67.50 125 GLN A O 1
ATOM 975 N N . MET A 1 126 ? -14.957 22.749 20.808 1.00 74.12 126 MET A N 1
ATOM 976 C CA . MET A 1 126 ? -15.509 22.110 19.622 1.00 74.12 126 MET A CA 1
ATOM 977 C C . MET A 1 126 ? -16.832 21.435 19.954 1.00 74.12 126 MET A C 1
ATOM 979 O O . MET A 1 126 ? -16.968 20.745 20.959 1.00 74.12 126 MET A O 1
ATOM 983 N N . SER A 1 127 ? -17.822 21.601 19.077 1.00 82.06 127 SER A N 1
ATOM 984 C CA . SER A 1 127 ? -19.084 20.876 19.205 1.00 82.06 127 SER A CA 1
ATOM 985 C C . SER A 1 127 ? -18.897 19.384 18.907 1.00 82.06 127 SER A C 1
ATOM 987 O O . SER A 1 127 ? -18.104 19.008 18.038 1.00 82.06 127 SER A O 1
ATOM 989 N N . TYR A 1 128 ? -19.716 18.530 19.527 1.00 80.50 128 TYR A N 1
ATOM 990 C CA . TYR A 1 128 ? -19.738 17.088 19.245 1.00 80.50 128 TYR A CA 1
ATOM 991 C C . TYR A 1 128 ? -19.968 16.764 17.757 1.00 80.50 128 TYR A C 1
ATOM 993 O O . TYR A 1 128 ? -19.363 15.847 17.205 1.00 80.50 128 TYR A O 1
ATOM 1001 N N . SER A 1 129 ? -20.794 17.557 17.066 1.00 79.38 129 SER A N 1
ATOM 1002 C CA . SER A 1 129 ? -21.035 17.410 15.623 1.00 79.38 129 SER A CA 1
ATOM 1003 C C . SER A 1 129 ? -19.785 17.677 14.778 1.00 79.38 129 SER A C 1
ATOM 1005 O O . SER A 1 129 ? -19.563 17.006 13.769 1.00 79.38 129 SER A O 1
ATOM 1007 N N . THR A 1 130 ? -18.957 18.639 15.189 1.00 82.75 130 THR A N 1
ATOM 1008 C CA . THR A 1 130 ? -17.690 18.953 14.522 1.00 82.75 130 THR A CA 1
ATOM 1009 C C . THR A 1 130 ? -16.667 17.866 14.803 1.00 82.75 130 THR A C 1
ATOM 1011 O O . THR A 1 130 ? -16.074 17.359 13.857 1.00 82.75 130 THR A O 1
ATOM 1014 N N . PHE A 1 131 ? -16.549 17.433 16.060 1.00 86.06 131 PHE A N 1
ATOM 1015 C CA . PHE A 1 131 ? -15.705 16.306 16.449 1.00 86.06 131 PHE A CA 1
ATOM 1016 C C . PHE A 1 131 ? -16.024 15.046 15.639 1.00 86.06 131 PHE A C 1
ATOM 1018 O O . PHE A 1 131 ? -15.142 14.495 14.986 1.00 86.06 131 PHE A O 1
ATOM 1025 N N . TYR A 1 132 ? -17.292 14.624 15.607 1.00 85.69 132 TYR A N 1
ATOM 1026 C CA . TYR A 1 132 ? -17.692 13.413 14.892 1.00 85.69 132 TYR A CA 1
ATOM 1027 C C . TYR A 1 132 ? -17.421 13.517 13.387 1.00 85.69 132 TYR A C 1
ATOM 1029 O O . TYR A 1 132 ? -16.945 12.559 12.783 1.00 85.69 132 TYR A O 1
ATOM 1037 N N . ARG A 1 133 ? -17.663 14.685 12.776 1.00 84.19 133 ARG A N 1
ATOM 1038 C CA . ARG A 1 133 ? -17.349 14.923 11.359 1.00 84.19 133 ARG A CA 1
ATOM 1039 C C . ARG A 1 133 ? -15.848 14.801 11.085 1.00 84.19 133 ARG A C 1
ATOM 1041 O O . ARG A 1 133 ? -15.473 14.130 10.127 1.00 84.19 133 ARG A O 1
ATOM 1048 N N . THR A 1 134 ? -15.003 15.397 11.925 1.00 86.38 134 THR A N 1
ATOM 1049 C CA . THR A 1 134 ? -13.540 15.296 11.813 1.00 86.38 134 THR A CA 1
ATOM 1050 C C . THR A 1 134 ? -13.062 13.858 12.033 1.00 86.38 134 THR A C 1
ATOM 1052 O O . THR A 1 134 ? -12.241 13.356 11.273 1.00 86.38 134 THR A O 1
ATOM 1055 N N . LEU A 1 135 ? -13.645 13.145 12.998 1.00 85.31 135 LEU A N 1
ATOM 1056 C CA . LEU A 1 135 ? -13.359 11.736 13.271 1.00 85.31 135 LEU A CA 1
ATOM 1057 C C . LEU A 1 135 ? -13.703 10.838 12.065 1.00 85.31 135 LEU A C 1
ATOM 1059 O O . LEU A 1 135 ? -12.913 9.976 11.684 1.00 85.31 135 LEU A O 1
ATOM 1063 N N . GLN A 1 136 ? -14.856 11.060 11.420 1.00 82.88 136 GLN A N 1
ATOM 1064 C CA . GLN A 1 136 ? -15.225 10.349 10.189 1.00 82.88 136 GLN A CA 1
ATOM 1065 C C . GLN A 1 136 ? -14.305 10.707 9.017 1.00 82.88 136 GLN A C 1
ATOM 1067 O O . GLN A 1 136 ? -13.970 9.828 8.226 1.00 82.88 136 GLN A O 1
ATOM 1072 N N . LYS A 1 137 ? -13.863 11.967 8.918 1.00 83.56 137 LYS A N 1
ATOM 1073 C CA . LYS A 1 137 ? -12.891 12.404 7.906 1.00 83.56 137 LYS A CA 1
ATOM 1074 C C . LYS A 1 137 ? -11.547 11.686 8.084 1.00 83.56 137 LYS A C 1
ATOM 1076 O O . LYS A 1 137 ? -11.048 11.105 7.126 1.00 83.56 137 LYS A O 1
ATOM 1081 N N . LEU A 1 138 ? -11.029 11.610 9.311 1.00 84.38 138 LEU A N 1
ATOM 1082 C CA . LEU A 1 138 ? -9.805 10.868 9.643 1.00 84.38 138 LEU A CA 1
ATOM 1083 C C . LEU A 1 138 ? -9.932 9.358 9.382 1.00 84.38 138 LEU A C 1
ATOM 1085 O O . LEU A 1 138 ? -8.996 8.735 8.879 1.00 84.38 138 LEU A O 1
ATOM 1089 N N . LYS A 1 139 ? -11.103 8.767 9.655 1.00 82.62 139 LYS A N 1
ATOM 1090 C CA . LYS A 1 139 ? -11.403 7.376 9.280 1.00 82.62 139 LYS A CA 1
ATOM 1091 C C . LYS A 1 139 ? -11.430 7.180 7.762 1.00 82.62 139 LYS A C 1
ATOM 1093 O O . LYS A 1 139 ? -10.899 6.191 7.263 1.00 82.62 139 LYS A O 1
ATOM 1098 N N . ALA A 1 140 ? -12.021 8.111 7.013 1.00 75.38 140 ALA A N 1
ATOM 1099 C CA . ALA A 1 140 ? -12.048 8.058 5.551 1.00 75.38 140 ALA A CA 1
ATOM 1100 C C . ALA A 1 140 ? -10.637 8.161 4.944 1.00 75.38 140 ALA A C 1
ATOM 1102 O O . ALA A 1 140 ? -10.354 7.489 3.956 1.00 75.38 140 ALA A O 1
ATOM 1103 N N . MET A 1 141 ? -9.745 8.927 5.580 1.00 76.69 141 MET A N 1
ATOM 1104 C CA . MET A 1 141 ? -8.316 9.003 5.247 1.00 76.69 141 MET A CA 1
ATOM 1105 C C . MET A 1 141 ? -7.507 7.773 5.687 1.00 76.69 141 MET A C 1
ATOM 1107 O O . MET A 1 141 ? -6.299 7.752 5.485 1.00 76.69 141 MET A O 1
ATOM 1111 N N . GLN A 1 142 ? -8.141 6.758 6.288 1.00 74.44 142 GLN A N 1
ATOM 1112 C CA . GLN A 1 142 ? -7.482 5.559 6.819 1.00 74.44 142 GLN A CA 1
ATOM 1113 C C . GLN A 1 142 ? -6.426 5.853 7.902 1.00 74.44 142 GLN A C 1
ATOM 1115 O O . GLN A 1 142 ? -5.555 5.027 8.137 1.00 74.44 142 GLN A O 1
ATOM 1120 N N . LEU A 1 143 ? -6.506 6.994 8.595 1.00 77.44 143 LEU A N 1
ATOM 1121 C CA . LEU A 1 143 ? -5.591 7.311 9.702 1.00 77.44 143 LEU A CA 1
ATOM 1122 C C . LEU A 1 143 ? -6.054 6.713 11.036 1.00 77.44 143 LEU A C 1
ATOM 1124 O O . LEU A 1 143 ? -5.252 6.461 11.934 1.00 77.44 143 LEU A O 1
ATOM 1128 N N . LEU A 1 144 ? -7.361 6.480 11.163 1.00 82.19 144 LEU A N 1
ATOM 1129 C CA . LEU A 1 144 ? -7.999 5.925 12.351 1.00 82.19 144 LEU A CA 1
ATOM 1130 C C . LEU A 1 144 ? -8.933 4.782 11.960 1.00 82.19 144 LEU A C 1
ATOM 1132 O O . LEU A 1 144 ? -9.671 4.882 10.978 1.00 82.19 144 LEU A O 1
ATOM 1136 N N . ASP A 1 145 ? -8.961 3.733 12.775 1.00 78.81 145 ASP A N 1
ATOM 1137 C CA . ASP A 1 145 ? -10.065 2.781 12.787 1.00 78.81 145 ASP A CA 1
ATOM 1138 C C . ASP A 1 145 ? -11.012 3.100 13.949 1.00 78.81 145 ASP A C 1
ATOM 1140 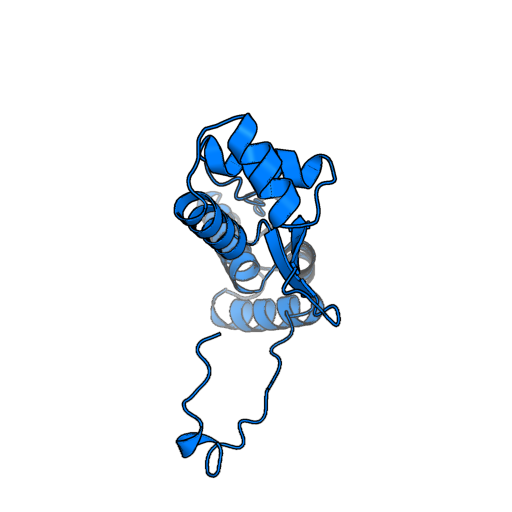O O . ASP A 1 145 ? -10.592 3.537 15.021 1.00 78.81 145 ASP A O 1
ATOM 1144 N N . ILE A 1 146 ? -12.310 2.921 13.711 1.00 82.12 146 ILE A N 1
ATOM 1145 C CA . ILE A 1 146 ? -13.362 3.178 14.697 1.00 82.12 146 ILE A CA 1
ATOM 1146 C C . ILE A 1 146 ? -14.207 1.921 14.794 1.00 82.12 146 ILE A C 1
ATOM 1148 O O . ILE A 1 146 ? -14.940 1.596 13.848 1.00 82.12 146 ILE A O 1
ATOM 1152 N N . GLN A 1 147 ? -14.141 1.272 15.951 1.00 77.12 147 GLN A N 1
ATOM 1153 C CA . GLN A 1 147 ? -14.896 0.070 16.271 1.00 77.12 147 GLN A CA 1
ATOM 1154 C C . GLN A 1 147 ? -15.973 0.391 17.305 1.00 77.12 147 GLN A C 1
ATOM 1156 O O . GLN A 1 147 ? -15.774 1.181 18.223 1.00 77.12 147 GLN A O 1
ATOM 1161 N N . GLN A 1 148 ? -17.156 -0.201 17.153 1.00 69.06 148 GLN A N 1
ATOM 1162 C CA . GLN A 1 148 ? -18.202 -0.098 18.168 1.00 69.06 148 GLN A CA 1
ATOM 1163 C C . GLN A 1 148 ? -18.130 -1.329 19.058 1.00 69.06 148 GLN A C 1
ATOM 1165 O O . GLN A 1 148 ? -18.401 -2.436 18.596 1.00 69.06 148 GLN A O 1
ATOM 1170 N N . VAL A 1 149 ? -17.781 -1.137 20.329 1.00 62.62 149 VAL A N 1
ATOM 1171 C CA . VAL A 1 149 ? -17.772 -2.225 21.305 1.00 62.62 149 VAL A CA 1
ATOM 1172 C C . VAL A 1 149 ? -19.078 -2.144 22.083 1.00 62.62 149 VAL A C 1
ATOM 1174 O O . VAL A 1 149 ? -19.313 -1.214 22.853 1.00 62.62 149 VAL A O 1
ATOM 1177 N N . GLY A 1 150 ? -19.971 -3.103 21.851 1.00 47.19 150 GLY A N 1
ATOM 1178 C CA . GLY A 1 150 ? -21.188 -3.225 22.643 1.00 47.19 150 GLY A CA 1
ATOM 1179 C C . GLY A 1 150 ? -20.851 -3.733 24.041 1.00 47.19 150 GLY A C 1
ATOM 1180 O O . GLY A 1 150 ? -20.631 -4.928 24.213 1.00 47.19 150 GLY A O 1
ATOM 1181 N N . LYS A 1 151 ? -20.837 -2.857 25.050 1.00 45.44 151 LYS A N 1
ATOM 1182 C CA . LYS A 1 151 ? -21.029 -3.287 26.442 1.00 45.44 151 LYS A CA 1
ATOM 1183 C C . LYS A 1 151 ? -22.522 -3.291 26.752 1.00 45.44 151 LYS A C 1
ATOM 1185 O O . LYS A 1 151 ? -23.280 -2.497 26.198 1.00 45.44 151 LYS A O 1
ATOM 1190 N N . GLN A 1 152 ? -22.930 -4.180 27.657 1.00 48.41 152 GLN A N 1
ATOM 1191 C CA . GLN A 1 152 ? -24.322 -4.463 28.035 1.00 48.41 152 GLN A CA 1
ATOM 1192 C C . GLN A 1 152 ? -25.147 -3.241 28.498 1.00 48.41 152 GLN A C 1
ATOM 1194 O O . GLN A 1 152 ? -26.350 -3.370 28.696 1.00 48.41 152 GLN A O 1
ATOM 1199 N N . GLN A 1 153 ? -24.553 -2.047 28.613 1.00 40.91 153 GLN A N 1
ATOM 1200 C CA . GLN A 1 153 ? -25.266 -0.813 28.928 1.00 40.91 153 GLN A CA 1
ATOM 1201 C C . GLN A 1 153 ? -24.512 0.438 28.425 1.00 40.91 153 GLN A C 1
ATOM 1203 O O . GLN A 1 153 ? -24.134 1.306 29.200 1.00 40.91 153 GLN A O 1
ATOM 1208 N N . GLY A 1 154 ? -24.230 0.536 27.120 1.00 47.72 154 GLY A N 1
ATOM 1209 C CA . GLY A 1 154 ? -23.683 1.769 26.530 1.00 47.72 154 GLY A CA 1
ATOM 1210 C C . GLY A 1 154 ? -22.998 1.564 25.180 1.00 47.72 154 GLY A C 1
ATOM 1211 O O . GLY A 1 154 ? -22.241 0.614 24.991 1.00 47.72 154 GLY A O 1
AT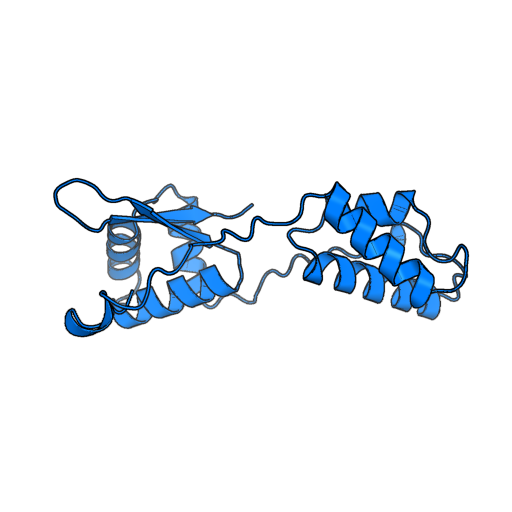OM 1212 N N . ARG A 1 155 ? -23.273 2.457 24.219 1.00 55.47 155 ARG A N 1
ATOM 1213 C CA . ARG A 1 155 ? -22.633 2.469 22.892 1.00 55.47 155 ARG A CA 1
ATOM 1214 C C . ARG A 1 155 ? -21.295 3.215 22.967 1.00 55.47 155 ARG A C 1
ATOM 1216 O O . ARG A 1 155 ? -21.233 4.378 22.576 1.00 55.47 155 ARG A O 1
ATOM 1223 N N . THR A 1 156 ? -20.234 2.571 23.445 1.00 64.44 156 THR A N 1
ATOM 1224 C CA . THR A 1 156 ? -18.887 3.169 23.411 1.00 64.44 156 THR A CA 1
ATOM 1225 C C . THR A 1 156 ? -18.193 2.800 22.100 1.00 64.44 156 THR A C 1
ATOM 1227 O O . THR A 1 156 ? -18.119 1.631 21.722 1.00 64.44 156 THR A O 1
ATOM 1230 N N . SER A 1 157 ? -17.723 3.810 21.367 1.00 73.12 157 SER A N 1
ATOM 1231 C CA . SER A 1 157 ? -16.897 3.602 20.171 1.00 73.12 157 SER A CA 1
ATOM 1232 C C . SER A 1 157 ? -15.429 3.713 20.571 1.00 73.12 157 SER A C 1
ATOM 1234 O O . SER A 1 157 ? -15.045 4.719 21.167 1.00 73.12 157 SER A O 1
ATOM 1236 N N . THR A 1 158 ? -14.629 2.694 20.272 1.00 80.25 158 THR A N 1
ATOM 1237 C CA . THR A 1 158 ? -13.177 2.717 20.443 1.00 80.25 158 THR A CA 1
ATOM 1238 C C . THR A 1 158 ? -12.511 3.201 19.158 1.00 80.25 158 THR A C 1
ATOM 1240 O O . THR A 1 158 ? -12.965 2.900 18.052 1.00 80.25 158 THR A O 1
ATOM 1243 N N . VAL A 1 159 ? -11.459 3.995 19.308 1.00 82.19 159 VAL A N 1
ATOM 1244 C CA . VAL A 1 159 ? -10.688 4.624 18.239 1.00 82.19 159 VAL A CA 1
ATOM 1245 C C . VAL A 1 159 ? -9.246 4.156 18.368 1.00 82.19 159 VAL A C 1
ATOM 1247 O O . VAL A 1 159 ? -8.651 4.254 19.439 1.00 82.19 159 VAL A O 1
ATOM 1250 N N . THR A 1 160 ? -8.681 3.646 17.280 1.00 81.12 160 THR A N 1
ATOM 1251 C CA . THR A 1 160 ? -7.297 3.159 17.235 1.00 81.12 160 THR A CA 1
ATOM 1252 C C . THR A 1 160 ? -6.564 3.764 16.049 1.00 81.12 160 THR A C 1
ATOM 1254 O O . THR A 1 160 ? -7.128 3.875 14.960 1.00 81.12 160 THR A O 1
ATOM 1257 N N . LEU A 1 161 ? -5.297 4.131 16.247 1.00 78.38 161 LEU A N 1
ATOM 1258 C CA . LEU A 1 161 ? -4.418 4.543 15.153 1.00 78.38 161 LEU A CA 1
ATOM 1259 C C . LEU A 1 161 ? -4.194 3.374 14.200 1.00 78.38 161 LEU A C 1
ATOM 1261 O O . LEU A 1 161 ? -3.911 2.256 14.632 1.00 78.38 161 LEU A O 1
ATOM 1265 N N . ARG A 1 162 ? -4.313 3.652 12.905 1.00 68.56 162 ARG A N 1
ATOM 1266 C CA . ARG A 1 162 ? -3.967 2.696 11.862 1.00 68.56 162 ARG A CA 1
ATOM 1267 C C . ARG A 1 162 ? -2.507 2.939 11.476 1.00 68.56 162 ARG A C 1
ATOM 1269 O O . ARG A 1 162 ? -2.180 4.035 11.029 1.00 68.56 162 ARG A O 1
ATOM 1276 N N . GLN A 1 163 ? -1.641 1.962 11.755 1.00 54.12 163 GLN A N 1
ATOM 1277 C CA . GLN A 1 163 ? -0.236 1.956 11.327 1.00 54.12 163 GLN A CA 1
ATOM 1278 C C . GLN A 1 163 ? -0.080 1.222 10.002 1.00 54.12 163 GLN A C 1
ATOM 1280 O O . GLN A 1 163 ? -0.845 0.253 9.786 1.00 54.12 163 GLN A O 1
#

Radius of gyration: 21.36 Å; chains: 1; bounding box: 57×37×51 Å

pLDDT: mean 80.6, std 14.28, range [40.91, 97.06]

Secondary structure (DSSP, 8-state):
--PPPGGGTTT--------PPPPHHHHHHHHHHHHHHHS-TTSS-HHHHHHHHHH-SSHHHHHHHHHHHHHHHHHTT-SS--GGG-----------HHHHHHHHHHHTT--BHHHHHHHHHHHS---HHHHHHHHHHHHHTTSEEEEEEEETTEEEEEEEE--

Foldseek 3Di:
DPPDDPVPPPPDPDDDDDDDADALVRLLVVLVVCCVVPHDPQQEDSVNSSVLSVPDPHSVSSNVQVVQQSVQCVVVVHSHRDPVSRDPPPCPDPADPLLVLLLVLQVVPDFWLVVSVVVSCVVPVDDPVRSVVSVVVCVVVVQKDWAFDDDPPDGIITIHGDD

Sequence (163 aa):
MHQLDTKNRSLFQPEQIQFKNYSADQISQILAARASVGLADGVASQALIKIIAGQSSDVRQALEILRQSVLKAEQEGSPRVEQRHIHMQTLVPELDERESLILQTVRNGSTEAGTIYDQCCTTQQMSYSTFYRTLQKLKAMQLLDIQQVGKQQGRTSTVTLRQ